Protein AF-A0A9C7RNV1-F1 (afdb_monomer)

Mean predicted aligned error: 3.2 Å

Nearest PDB structures (foldseek):
  7azd-assembly2_B  TM=8.923E-01  e=7.666E-02  Escherichia coli 2-427-07_S4_C3
  7azd-assembly1_D  TM=8.915E-01  e=9.854E-02  Escherichia coli 2-427-07_S4_C3
  6e8d-assembly1_A  TM=8.275E-01  e=8.162E-02  Bacillus subtilis
  6pth-assembly1_A-2  TM=8.934E-01  e=1.349E-01  Pseudomonas aeruginosa PAO1
  4ovf-assembly1_A  TM=7.253E-01  e=1.190E-01  Escherichia coli str. K-12 substr. MC4100

Foldseek 3Di:
DDFAADPVLVVVLCVVQCVAQQPDDPDVVLNDWDWWCPPNWTWIWHHPVVDIDIDTGDTPDDDDGD

Structure (mmCIF, N/CA/C/O backbone):
data_AF-A0A9C7RNV1-F1
#
_entry.id   AF-A0A9C7RNV1-F1
#
loop_
_atom_site.group_PDB
_atom_site.id
_atom_site.type_symbol
_atom_site.label_atom_id
_atom_site.label_alt_id
_atom_site.label_comp_id
_atom_site.label_asym_id
_atom_site.label_entity_id
_atom_site.label_seq_id
_atom_site.pdbx_PDB_ins_code
_atom_site.Cartn_x
_atom_site.Cartn_y
_atom_site.Cartn_z
_atom_site.occupancy
_atom_site.B_iso_or_equiv
_atom_site.auth_seq_id
_atom_site.auth_comp_id
_atom_site.auth_asym_id
_atom_site.auth_atom_id
_atom_site.pdbx_PDB_model_num
ATOM 1 N N . MET A 1 1 ? -14.426 -1.888 1.027 1.00 89.94 1 MET A N 1
ATOM 2 C CA . MET A 1 1 ? -13.294 -1.390 1.823 1.00 89.94 1 MET A CA 1
ATOM 3 C C . MET A 1 1 ? -13.462 0.105 2.034 1.00 89.94 1 MET A C 1
ATOM 5 O O . MET A 1 1 ? -13.686 0.821 1.060 1.00 89.94 1 MET A O 1
ATOM 9 N N . ARG A 1 2 ? -13.394 0.555 3.284 1.00 93.88 2 ARG A N 1
ATOM 10 C CA . ARG A 1 2 ? -13.346 1.966 3.676 1.00 93.88 2 ARG A CA 1
ATOM 11 C C . ARG A 1 2 ? -12.207 2.125 4.677 1.00 93.88 2 ARG A C 1
ATOM 13 O O . ARG A 1 2 ? -12.139 1.382 5.649 1.00 93.88 2 ARG A O 1
ATOM 20 N N . ILE A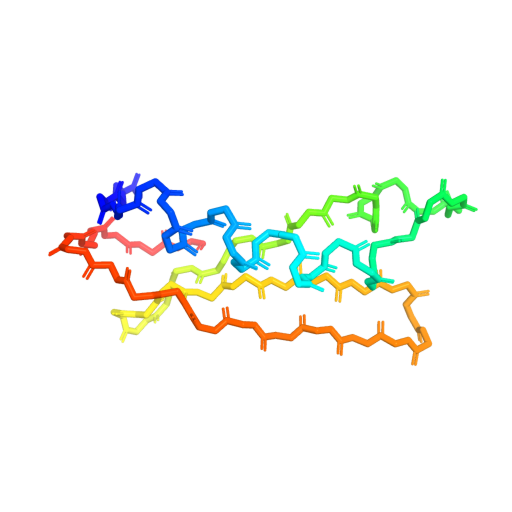 1 3 ? -11.317 3.074 4.412 1.00 95.25 3 ILE A N 1
ATOM 21 C CA . ILE A 1 3 ? -10.152 3.364 5.248 1.00 95.25 3 ILE A CA 1
ATOM 22 C C . ILE A 1 3 ? -10.190 4.855 5.572 1.00 95.25 3 ILE A C 1
ATOM 24 O O . ILE A 1 3 ? -10.329 5.674 4.662 1.00 95.25 3 ILE A O 1
ATOM 28 N N . VAL A 1 4 ? -10.063 5.204 6.849 1.00 96.25 4 VAL A N 1
ATOM 29 C CA . VAL A 1 4 ? -9.837 6.579 7.301 1.00 96.25 4 VAL A CA 1
ATOM 30 C C . VAL A 1 4 ? -8.480 6.617 7.985 1.00 96.25 4 VAL A C 1
ATOM 32 O O . VAL A 1 4 ? -8.226 5.882 8.937 1.00 96.25 4 VAL A O 1
ATOM 35 N N . VAL A 1 5 ? -7.594 7.465 7.479 1.00 96.44 5 VAL A N 1
ATOM 36 C CA . VAL A 1 5 ? -6.200 7.568 7.911 1.00 96.44 5 VAL A CA 1
ATOM 37 C C . VAL A 1 5 ? -5.776 9.031 7.922 1.00 96.44 5 VAL A C 1
ATOM 39 O O . VAL A 1 5 ? -6.315 9.837 7.161 1.00 96.44 5 VAL A O 1
ATOM 42 N N . ASP A 1 6 ? -4.826 9.367 8.790 1.00 97.44 6 ASP A N 1
ATOM 43 C CA . ASP A 1 6 ? -4.172 10.670 8.765 1.00 97.44 6 ASP A CA 1
ATOM 44 C C . ASP A 1 6 ? -3.384 10.858 7.457 1.00 97.44 6 ASP A C 1
ATOM 46 O O . ASP A 1 6 ? -2.700 9.948 6.981 1.00 97.44 6 ASP A O 1
ATOM 50 N N . SER A 1 7 ? -3.480 12.044 6.854 1.00 96.81 7 SER A N 1
ATOM 51 C CA . SER A 1 7 ? -2.814 12.313 5.578 1.00 96.81 7 SER A CA 1
ATOM 52 C C . SER A 1 7 ? -1.289 12.236 5.679 1.00 96.81 7 SER A C 1
ATOM 54 O O . SER A 1 7 ? -0.660 11.759 4.738 1.00 96.81 7 SER A O 1
ATOM 56 N N . GLY A 1 8 ? -0.709 12.668 6.804 1.00 97.62 8 GLY A N 1
ATOM 57 C CA . GLY A 1 8 ? 0.734 12.621 7.0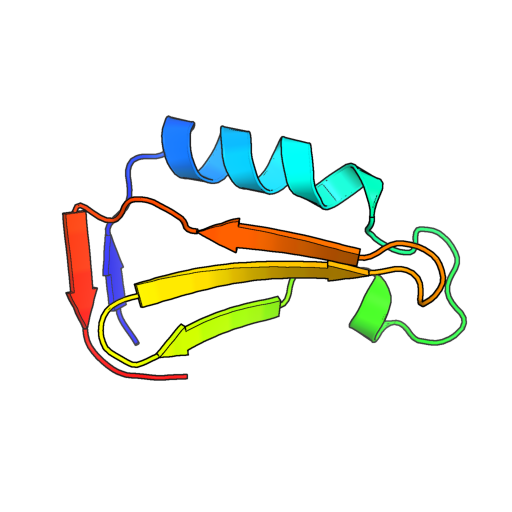39 1.00 97.62 8 GLY A CA 1
ATOM 58 C C . GLY A 1 8 ? 1.231 11.191 7.225 1.00 97.62 8 GLY A C 1
ATOM 59 O O . GLY A 1 8 ? 2.202 10.797 6.586 1.00 97.62 8 GLY A O 1
ATOM 60 N N . GLU A 1 9 ? 0.510 10.374 8.000 1.00 96.19 9 GLU A N 1
ATOM 61 C CA . GLU A 1 9 ? 0.833 8.946 8.144 1.00 96.19 9 GLU A CA 1
ATOM 62 C C . GLU A 1 9 ? 0.819 8.238 6.779 1.00 96.19 9 GLU A C 1
ATOM 64 O O . GLU A 1 9 ? 1.751 7.502 6.454 1.00 96.19 9 GLU A O 1
ATOM 69 N N . LEU A 1 10 ? -0.204 8.469 5.946 1.00 96.81 10 LEU A N 1
ATOM 70 C CA . LEU A 1 10 ? -0.270 7.844 4.623 1.00 96.81 10 LEU A CA 1
ATOM 71 C C . LEU A 1 10 ? 0.857 8.331 3.695 1.00 96.81 10 LEU A C 1
ATOM 73 O O . LEU A 1 10 ? 1.465 7.515 2.996 1.00 96.81 10 LEU A O 1
ATOM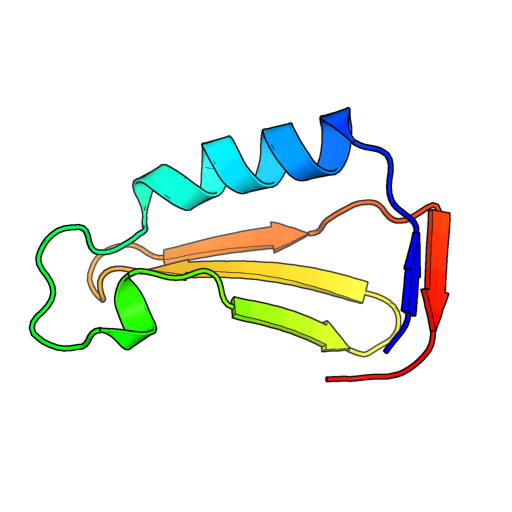 77 N N . GLU A 1 11 ? 1.149 9.634 3.693 1.00 97.69 11 GLU A N 1
ATOM 78 C CA . GLU A 1 11 ? 2.240 10.226 2.913 1.00 97.69 11 GLU A CA 1
ATOM 79 C C . GLU A 1 11 ? 3.595 9.622 3.300 1.00 97.69 11 GLU A C 1
ATOM 81 O O . GLU A 1 11 ? 4.330 9.150 2.427 1.00 97.69 11 GLU A O 1
ATOM 86 N N . ASP A 1 12 ? 3.891 9.538 4.597 1.00 96.81 12 ASP A N 1
ATOM 87 C CA . ASP A 1 12 ? 5.146 8.992 5.110 1.00 96.81 12 ASP A CA 1
ATOM 88 C C . ASP A 1 12 ? 5.367 7.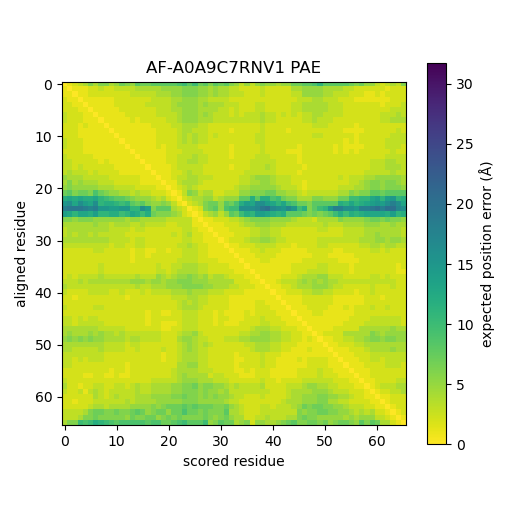544 4.648 1.00 96.81 12 ASP A C 1
ATOM 90 O O . ASP A 1 12 ? 6.460 7.180 4.184 1.00 96.81 12 ASP A O 1
ATOM 94 N N . LYS A 1 13 ? 4.323 6.701 4.711 1.00 96.88 13 LYS A N 1
ATOM 95 C CA . LYS A 1 13 ? 4.408 5.304 4.247 1.00 96.88 13 LYS A CA 1
ATOM 96 C C . LYS A 1 13 ? 4.558 5.209 2.730 1.00 96.88 13 LYS A C 1
ATOM 98 O O . LYS A 1 13 ? 5.353 4.391 2.258 1.00 96.88 13 LYS A O 1
ATOM 103 N N . LEU A 1 14 ? 3.854 6.046 1.963 1.00 96.44 14 LEU A N 1
ATOM 104 C CA . LEU A 1 14 ? 3.970 6.093 0.502 1.00 96.44 14 LEU A CA 1
ATOM 105 C C . LEU A 1 14 ? 5.375 6.518 0.062 1.00 96.44 14 LEU A C 1
ATOM 107 O O . LEU A 1 14 ? 5.985 5.854 -0.782 1.00 96.44 14 LEU A O 1
ATOM 111 N N . VAL A 1 15 ? 5.924 7.580 0.657 1.00 96.06 15 VAL A N 1
ATOM 112 C CA . VAL A 1 15 ? 7.279 8.068 0.363 1.00 96.06 15 VAL A CA 1
ATOM 113 C C . VAL A 1 15 ? 8.315 7.000 0.704 1.00 96.06 15 VAL A C 1
ATOM 115 O O . VAL A 1 15 ? 9.209 6.735 -0.107 1.00 96.06 15 VAL A O 1
ATOM 118 N N . MET A 1 16 ? 8.177 6.332 1.852 1.00 94.69 16 MET A N 1
ATOM 119 C CA . MET A 1 16 ? 9.055 5.226 2.239 1.00 94.69 16 MET A CA 1
ATOM 120 C C . MET A 1 16 ? 9.022 4.083 1.213 1.00 94.69 16 MET A C 1
ATOM 122 O O . MET A 1 16 ? 10.078 3.665 0.729 1.00 94.69 16 MET A O 1
ATOM 126 N N . ALA A 1 17 ? 7.833 3.595 0.857 1.00 95.31 17 ALA A N 1
ATOM 127 C CA . ALA A 1 17 ? 7.672 2.455 -0.041 1.00 95.31 17 ALA A CA 1
ATOM 128 C C . ALA A 1 17 ? 7.983 2.778 -1.511 1.00 95.31 17 ALA A C 1
ATOM 130 O O . ALA A 1 17 ? 8.383 1.886 -2.257 1.00 95.31 17 ALA A O 1
ATOM 131 N N . SER A 1 18 ? 7.878 4.046 -1.928 1.00 94.06 18 SER A N 1
ATOM 132 C CA . SER A 1 18 ? 8.153 4.488 -3.307 1.00 94.06 18 SER A CA 1
ATOM 133 C C . SER A 1 18 ? 9.553 4.111 -3.805 1.00 94.06 18 SER A C 1
ATOM 135 O O . SER A 1 18 ? 9.776 3.959 -5.007 1.00 94.06 18 SER A O 1
ATOM 137 N N . LYS A 1 19 ? 10.505 3.924 -2.882 1.00 92.06 19 LYS A N 1
ATOM 138 C CA . LYS A 1 19 ? 11.884 3.523 -3.185 1.00 92.06 19 LYS A CA 1
ATOM 139 C C . LYS A 1 19 ? 11.985 2.104 -3.744 1.00 92.06 19 LYS A C 1
ATOM 141 O O . LYS A 1 19 ? 12.932 1.836 -4.470 1.00 92.06 19 LYS A O 1
ATOM 146 N N . ALA A 1 20 ? 11.024 1.237 -3.423 1.00 93.62 20 ALA A N 1
ATOM 147 C CA . ALA A 1 20 ? 10.951 -0.137 -3.913 1.00 93.62 20 ALA A CA 1
ATOM 148 C C . ALA A 1 20 ? 9.996 -0.298 -5.108 1.00 93.62 20 ALA A C 1
ATOM 150 O O . ALA A 1 20 ? 9.772 -1.412 -5.563 1.00 93.62 20 ALA A O 1
ATOM 151 N N . VAL A 1 21 ? 9.409 0.791 -5.619 1.00 92.88 21 VAL A N 1
ATOM 152 C CA . VAL A 1 21 ? 8.545 0.750 -6.806 1.00 92.88 21 VAL A CA 1
ATOM 153 C C . VAL A 1 21 ? 9.396 0.644 -8.071 1.00 92.88 21 VAL A C 1
ATOM 155 O O . VAL A 1 21 ? 10.349 1.402 -8.282 1.00 92.88 21 VAL A O 1
ATOM 158 N N . ALA A 1 22 ? 9.009 -0.256 -8.970 1.00 90.44 22 ALA A N 1
ATOM 159 C CA . ALA A 1 22 ? 9.760 -0.549 -10.179 1.00 90.44 22 ALA A CA 1
ATOM 160 C C . ALA A 1 22 ? 9.530 0.513 -11.274 1.00 90.44 22 ALA A C 1
ATOM 162 O O . ALA A 1 22 ? 8.624 0.406 -12.101 1.00 90.44 22 ALA A O 1
ATOM 163 N N . LYS A 1 23 ? 10.387 1.542 -11.324 1.00 79.38 23 LYS A N 1
ATOM 164 C CA . LYS A 1 23 ? 10.233 2.711 -12.224 1.00 79.38 23 LYS A CA 1
ATOM 165 C C . LYS A 1 23 ? 10.280 2.398 -13.728 1.00 79.38 23 LYS A C 1
ATOM 167 O O . LYS A 1 23 ? 9.790 3.191 -14.527 1.00 79.38 23 LYS A O 1
ATOM 172 N N . LYS A 1 24 ? 10.912 1.291 -14.134 1.00 77.62 24 LYS A N 1
ATOM 173 C CA . LYS A 1 24 ? 11.076 0.873 -15.543 1.00 77.62 24 LYS A CA 1
ATOM 174 C C . LYS A 1 24 ? 10.808 -0.624 -15.726 1.00 77.62 24 LYS A C 1
ATOM 176 O O . LYS A 1 24 ? 11.577 -1.324 -16.379 1.00 77.62 24 LYS A O 1
ATOM 181 N N . SER A 1 25 ? 9.749 -1.132 -15.100 1.00 76.12 25 SER A N 1
ATOM 182 C CA . SER A 1 25 ? 9.417 -2.555 -15.180 1.00 76.12 25 SER A CA 1
ATOM 183 C C . SER A 1 25 ? 8.683 -2.920 -16.468 1.00 76.12 25 SER A C 1
ATOM 185 O O . SER A 1 25 ? 7.762 -2.227 -16.890 1.00 76.12 25 SER A O 1
ATOM 187 N N . VAL A 1 26 ? 9.017 -4.086 -17.029 1.00 80.56 26 VAL A N 1
ATOM 188 C CA . VAL A 1 26 ? 8.193 -4.779 -18.039 1.00 80.56 26 VAL A CA 1
ATOM 189 C C . VAL A 1 26 ? 6.846 -5.254 -17.478 1.00 80.56 26 VAL A C 1
ATOM 191 O O . VAL A 1 26 ? 5.965 -5.633 -18.244 1.00 80.56 26 VAL A O 1
ATOM 194 N N . LYS A 1 27 ? 6.671 -5.242 -16.149 1.00 89.12 27 LYS A N 1
ATOM 195 C CA . LYS A 1 27 ? 5.419 -5.558 -15.456 1.00 89.12 27 LYS A CA 1
ATOM 196 C C . LYS A 1 27 ? 4.824 -4.265 -14.875 1.00 89.12 27 LYS A C 1
ATOM 198 O O . LYS A 1 27 ? 5.216 -3.884 -13.773 1.00 89.12 27 LYS A O 1
ATOM 203 N N . PRO A 1 28 ? 3.857 -3.611 -15.552 1.00 89.50 28 PRO A N 1
ATOM 204 C CA . PRO A 1 28 ? 3.267 -2.350 -15.088 1.00 89.50 28 PRO A CA 1
ATOM 205 C C . PRO A 1 28 ? 2.66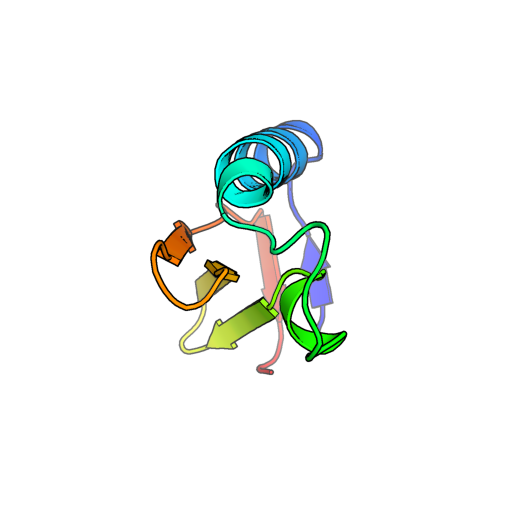5 -2.410 -13.680 1.00 89.50 28 PRO A C 1
ATOM 207 O O . PRO A 1 28 ? 2.668 -1.411 -12.974 1.00 89.50 28 PRO A O 1
ATOM 210 N N . VAL A 1 29 ? 2.214 -3.590 -13.235 1.00 93.44 29 VAL A N 1
ATOM 211 C CA . VAL A 1 29 ? 1.702 -3.803 -11.869 1.00 93.44 29 VAL A CA 1
ATOM 212 C C . VAL A 1 29 ? 2.734 -3.474 -10.779 1.00 93.44 29 VAL A C 1
ATOM 214 O O . VAL A 1 29 ? 2.358 -3.074 -9.685 1.00 93.44 29 VAL A O 1
ATOM 217 N N . LEU A 1 30 ? 4.034 -3.573 -11.081 1.00 93.69 30 LEU A N 1
ATOM 218 C CA . LEU A 1 30 ? 5.119 -3.252 -10.144 1.00 93.69 30 LEU A CA 1
ATOM 219 C C . LEU A 1 30 ? 5.439 -1.749 -10.072 1.00 93.69 30 LEU A C 1
ATOM 221 O O . LEU A 1 30 ? 6.266 -1.336 -9.263 1.00 93.69 30 LEU A O 1
ATOM 225 N N . ALA A 1 31 ? 4.803 -0.928 -10.914 1.00 92.25 31 ALA A N 1
ATOM 226 C CA . ALA A 1 31 ? 4.913 0.529 -10.866 1.00 92.25 31 ALA A CA 1
ATOM 227 C C . ALA A 1 31 ? 3.915 1.171 -9.879 1.00 92.25 31 ALA A C 1
ATOM 229 O O . ALA A 1 31 ? 3.880 2.394 -9.754 1.00 92.25 31 ALA A O 1
ATOM 230 N N . GLY A 1 32 ? 3.095 0.360 -9.205 1.00 93.69 32 GLY A N 1
ATOM 231 C CA . GLY A 1 32 ? 2.127 0.802 -8.209 1.00 93.69 32 GLY A CA 1
ATOM 232 C C . GLY A 1 32 ? 2.454 0.322 -6.798 1.00 93.69 32 GLY A C 1
ATOM 233 O O . GLY A 1 32 ? 3.476 -0.316 -6.544 1.00 93.69 32 GLY A O 1
ATOM 234 N N . PHE A 1 33 ? 1.530 0.621 -5.893 1.00 96.25 33 PHE A N 1
ATOM 235 C CA . PHE A 1 33 ? 1.496 0.079 -4.542 1.00 96.25 33 PHE A CA 1
ATOM 236 C C . PHE A 1 33 ? 0.391 -0.968 -4.458 1.00 96.25 33 PHE A C 1
ATOM 238 O O . PHE A 1 33 ? -0.680 -0.786 -5.039 1.00 96.25 33 PHE A O 1
ATOM 245 N N . LEU A 1 34 ? 0.634 -2.038 -3.711 1.00 96.31 34 LEU A N 1
ATOM 246 C CA . LEU A 1 34 ? -0.423 -2.947 -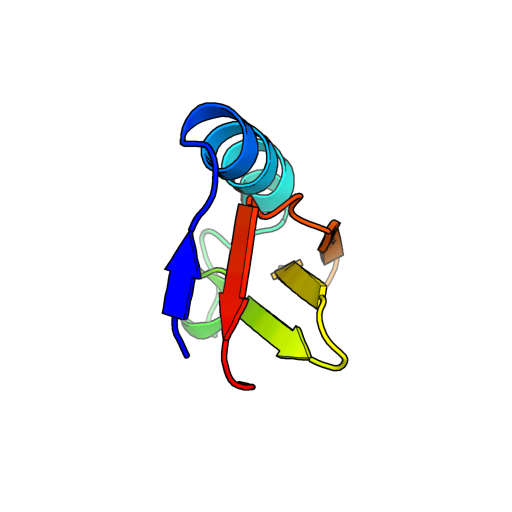3.291 1.00 96.31 34 LEU A CA 1
ATOM 247 C C . LEU A 1 34 ? -0.928 -2.490 -1.926 1.00 96.31 34 LEU A C 1
ATOM 249 O O . LEU A 1 34 ? -0.154 -2.400 -0.973 1.00 96.31 34 LEU A O 1
ATOM 253 N N . PHE A 1 35 ? -2.217 -2.186 -1.864 1.00 96.19 35 PHE A N 1
ATOM 254 C CA . PHE A 1 35 ? -2.941 -1.943 -0.624 1.00 96.19 35 PHE A CA 1
ATOM 255 C C . PHE A 1 35 ? -3.605 -3.258 -0.235 1.00 96.19 35 PHE A C 1
ATOM 257 O O . PHE A 1 35 ? -4.304 -3.834 -1.060 1.00 96.19 35 PHE A O 1
ATOM 264 N N . ASP A 1 36 ? -3.323 -3.728 0.974 1.00 96.31 36 ASP A N 1
ATOM 265 C CA . ASP A 1 36 ? -3.820 -4.992 1.516 1.00 96.31 36 ASP A CA 1
ATOM 266 C C . ASP A 1 36 ? -4.455 -4.715 2.877 1.00 96.31 36 ASP A C 1
ATOM 268 O O . ASP A 1 36 ? -3.775 -4.335 3.836 1.00 96.31 36 ASP A O 1
ATOM 272 N N . VAL A 1 37 ? -5.773 -4.846 2.939 1.00 96.19 37 VAL A N 1
ATOM 273 C CA . VAL A 1 37 ? -6.573 -4.743 4.149 1.00 96.19 37 VAL A CA 1
ATOM 274 C C . VAL A 1 37 ? -7.029 -6.134 4.540 1.00 96.19 37 VAL A C 1
ATOM 276 O O . VAL A 1 37 ? -7.932 -6.714 3.932 1.00 96.19 37 VAL A O 1
ATOM 279 N N . LYS A 1 38 ? -6.422 -6.655 5.601 1.00 94.50 38 LYS A N 1
ATOM 280 C CA . LYS A 1 38 ? -6.691 -8.005 6.075 1.00 94.50 38 LYS A CA 1
ATOM 281 C C . LYS A 1 38 ? -6.527 -8.097 7.582 1.00 94.50 38 LYS A C 1
ATOM 283 O O . LYS A 1 38 ? -5.648 -7.457 8.149 1.00 94.50 38 LYS A O 1
ATOM 288 N N . ASP A 1 39 ? -7.384 -8.890 8.223 1.00 92.12 39 ASP A N 1
ATOM 289 C CA . ASP A 1 39 ? -7.336 -9.154 9.666 1.00 92.12 39 ASP A CA 1
ATOM 290 C C . ASP A 1 39 ? -7.363 -7.863 10.517 1.00 92.12 39 ASP A C 1
ATOM 292 O O . ASP A 1 39 ? -6.759 -7.781 11.585 1.00 92.12 39 ASP A O 1
ATOM 296 N N . GLY A 1 40 ? -8.062 -6.828 10.031 1.00 91.81 40 GLY A N 1
ATOM 297 C CA . GLY A 1 40 ? -8.131 -5.522 10.694 1.00 91.81 40 GLY A CA 1
ATOM 298 C C . GLY A 1 40 ? -6.854 -4.680 10.575 1.00 91.81 40 GLY A C 1
ATOM 299 O O . GLY A 1 40 ? -6.687 -3.717 11.323 1.00 91.81 40 GLY A O 1
ATOM 300 N N . GLU A 1 41 ? -5.958 -5.009 9.645 1.00 94.94 41 GLU A N 1
ATOM 301 C CA . GLU A 1 41 ? -4.739 -4.252 9.375 1.00 94.94 41 GLU A CA 1
ATOM 302 C C . GLU A 1 41 ? -4.715 -3.722 7.947 1.00 94.94 41 GLU A C 1
ATOM 304 O O . GLU A 1 41 ? -5.020 -4.451 7.009 1.00 94.94 41 GLU A O 1
ATOM 309 N N . PHE A 1 42 ? -4.264 -2.478 7.776 1.00 96.69 42 PHE A N 1
ATOM 310 C CA . PHE A 1 42 ? -3.928 -1.930 6.468 1.00 96.69 42 PHE A CA 1
ATOM 311 C C . PHE A 1 42 ? -2.411 -1.980 6.246 1.00 96.69 42 PHE A C 1
ATOM 313 O O . PHE A 1 42 ? -1.626 -1.360 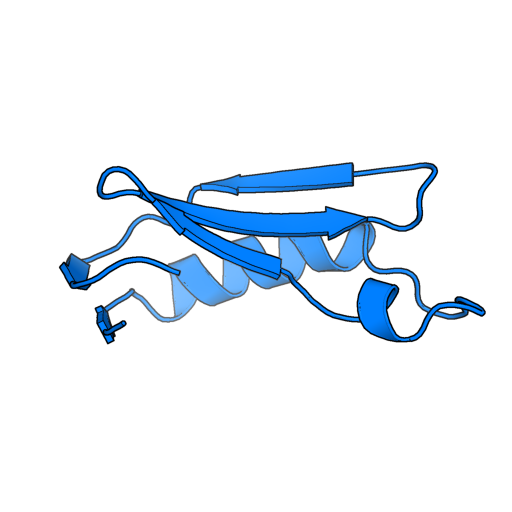6.972 1.00 96.69 42 PHE A O 1
ATOM 320 N N . ASN A 1 43 ? -1.999 -2.728 5.229 1.00 96.50 43 ASN A N 1
ATOM 321 C CA . ASN A 1 43 ? -0.626 -2.872 4.786 1.00 96.50 43 ASN A CA 1
ATOM 322 C C . ASN A 1 43 ? -0.441 -2.284 3.385 1.00 96.50 43 ASN A C 1
ATOM 324 O O . ASN A 1 43 ? -1.277 -2.427 2.495 1.00 96.50 43 ASN A O 1
ATOM 328 N N . LEU A 1 44 ? 0.708 -1.652 3.186 1.00 96.38 44 LEU A N 1
ATOM 329 C CA . LEU A 1 44 ? 1.147 -1.099 1.919 1.00 96.38 44 LEU A CA 1
ATOM 330 C C . LEU A 1 44 ? 2.410 -1.826 1.467 1.00 96.38 44 LEU A C 1
ATOM 332 O O . LEU A 1 44 ? 3.376 -1.945 2.225 1.00 96.38 44 LEU A O 1
ATOM 336 N N . HIS A 1 45 ? 2.408 -2.300 0.226 1.00 96.62 45 HIS A N 1
ATOM 337 C CA . HIS A 1 45 ? 3.518 -3.045 -0.349 1.00 96.62 45 HIS A CA 1
ATOM 338 C C . HIS A 1 45 ? 4.011 -2.408 -1.649 1.00 96.62 45 HIS A C 1
ATOM 340 O O . HIS A 1 45 ? 3.223 -1.910 -2.454 1.00 96.62 45 HIS A O 1
ATOM 346 N N . ALA A 1 46 ? 5.320 -2.472 -1.875 1.00 96.62 46 ALA A N 1
ATOM 347 C CA . ALA A 1 46 ? 5.970 -2.100 -3.129 1.00 96.62 46 ALA A CA 1
ATOM 348 C C . ALA A 1 46 ? 7.165 -3.022 -3.383 1.00 96.62 46 ALA A C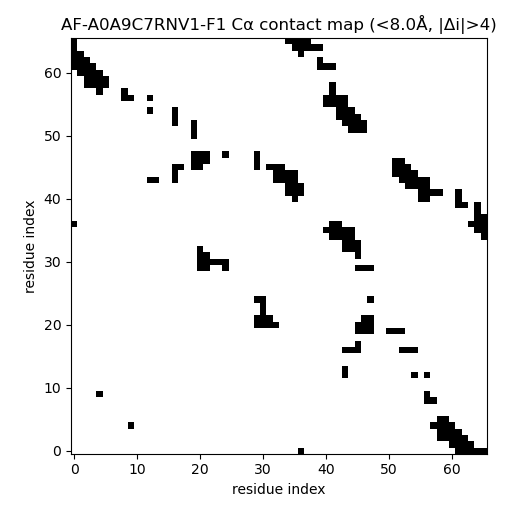 1
ATOM 350 O O . ALA A 1 46 ? 7.858 -3.406 -2.438 1.00 96.62 46 ALA A O 1
ATOM 351 N N . THR A 1 47 ? 7.406 -3.390 -4.642 1.00 95.31 47 THR A N 1
ATOM 352 C CA . THR A 1 47 ? 8.562 -4.216 -5.004 1.00 95.31 47 THR A CA 1
ATOM 353 C C . THR A 1 47 ? 8.958 -4.076 -6.470 1.00 95.31 47 THR A C 1
ATOM 355 O O . THR A 1 47 ? 8.109 -3.890 -7.344 1.00 95.31 47 THR A O 1
ATOM 358 N N . ASP A 1 48 ? 10.250 -4.246 -6.736 1.00 93.62 48 ASP A N 1
ATOM 359 C CA . ASP A 1 48 ? 10.838 -4.377 -8.068 1.00 93.62 48 ASP A CA 1
ATOM 360 C C . ASP A 1 48 ? 11.332 -5.799 -8.384 1.00 93.62 48 ASP A C 1
ATOM 362 O O . ASP A 1 48 ? 11.983 -5.999 -9.406 1.00 93.62 48 ASP A O 1
ATOM 366 N N . MET A 1 49 ? 10.939 -6.789 -7.570 1.00 92.69 49 MET A N 1
ATOM 367 C CA . MET A 1 49 ? 11.391 -8.194 -7.572 1.00 92.69 49 MET A CA 1
ATOM 368 C C . MET A 1 49 ? 12.805 -8.438 -7.028 1.00 92.69 49 MET A C 1
ATOM 370 O O . MET A 1 49 ? 13.147 -9.594 -6.788 1.00 92.69 49 MET A O 1
ATOM 374 N N . GLU A 1 50 ? 13.596 -7.399 -6.768 1.00 92.69 50 GLU A N 1
ATOM 375 C CA . GLU A 1 50 ? 14.889 -7.514 -6.079 1.00 92.69 50 GLU A CA 1
ATOM 376 C C . GLU A 1 50 ? 14.788 -6.994 -4.640 1.00 92.69 50 GLU A C 1
ATOM 378 O O . GLU A 1 50 ? 15.298 -7.608 -3.703 1.00 92.69 50 GLU A O 1
ATOM 383 N N . THR A 1 51 ? 14.065 -5.891 -4.453 1.00 91.88 51 THR A N 1
ATOM 384 C CA . THR A 1 51 ? 13.782 -5.249 -3.172 1.00 91.88 51 THR A CA 1
ATOM 385 C C . THR A 1 51 ? 12.274 -5.172 -2.949 1.00 91.88 51 THR A C 1
ATOM 387 O O . THR A 1 51 ? 11.498 -4.852 -3.852 1.00 91.88 51 THR A O 1
ATOM 390 N N . GLY A 1 52 ? 11.838 -5.466 -1.725 1.00 95.06 52 GLY A N 1
ATOM 391 C CA . GLY A 1 52 ? 10.442 -5.369 -1.309 1.00 95.06 52 GLY A CA 1
ATOM 392 C C . GLY A 1 52 ? 10.298 -4.555 -0.030 1.00 95.06 52 GLY A C 1
ATOM 393 O O . GLY A 1 52 ? 11.074 -4.719 0.909 1.00 95.06 52 GLY A O 1
ATOM 394 N N . VAL A 1 53 ? 9.285 -3.695 0.012 1.00 96.38 53 VAL A N 1
ATOM 395 C CA . VAL A 1 53 ? 8.870 -2.962 1.211 1.00 96.38 53 VAL A CA 1
ATOM 396 C C . VAL A 1 53 ? 7.461 -3.402 1.580 1.00 96.38 53 VAL A C 1
ATOM 398 O O . VAL A 1 53 ? 6.580 -3.439 0.724 1.00 96.38 53 VAL A O 1
ATOM 401 N N . ARG A 1 54 ? 7.260 -3.711 2.864 1.00 96.38 54 ARG A N 1
ATOM 402 C CA . ARG A 1 54 ? 5.950 -3.878 3.497 1.00 96.38 54 ARG A CA 1
ATOM 403 C C . ARG A 1 54 ? 5.861 -2.899 4.658 1.00 96.38 54 ARG A C 1
ATOM 405 O O . ARG A 1 54 ? 6.704 -2.935 5.553 1.00 96.38 54 ARG A O 1
ATOM 412 N N . ALA A 1 55 ? 4.849 -2.048 4.642 1.00 95.88 55 ALA A N 1
ATOM 413 C CA . ALA A 1 55 ? 4.636 -1.027 5.648 1.00 95.88 55 ALA A CA 1
ATOM 414 C C . ALA A 1 55 ? 3.217 -1.132 6.203 1.00 95.88 55 ALA A C 1
ATOM 416 O O . ALA A 1 55 ? 2.247 -1.031 5.457 1.00 95.88 55 ALA A O 1
ATOM 417 N N . LYS A 1 56 ? 3.098 -1.312 7.519 1.00 96.50 56 LYS A N 1
ATOM 418 C CA . LYS A 1 56 ? 1.815 -1.184 8.207 1.00 96.50 56 LYS A CA 1
ATOM 419 C C . LYS A 1 56 ? 1.467 0.298 8.334 1.00 96.50 56 LYS A C 1
ATOM 421 O O . LYS A 1 56 ? 2.322 1.097 8.733 1.00 96.50 56 LYS A O 1
ATOM 426 N N . VAL A 1 57 ? 0.235 0.640 7.981 1.00 97.00 57 VAL A N 1
ATOM 427 C CA . VAL A 1 57 ? -0.308 1.996 8.055 1.00 97.00 57 VAL A CA 1
ATOM 428 C C . VAL A 1 57 ? -1.185 2.087 9.299 1.00 97.00 57 VAL A C 1
ATOM 430 O O . VAL A 1 57 ? -2.067 1.250 9.498 1.00 97.00 57 VAL A O 1
ATOM 433 N N . ASN A 1 58 ? -0.946 3.083 10.151 1.00 95.31 58 ASN A N 1
ATOM 434 C CA . ASN A 1 58 ? -1.810 3.319 11.304 1.00 95.31 58 ASN A CA 1
ATOM 435 C C . ASN A 1 58 ? -3.101 4.007 10.847 1.00 95.31 58 ASN A C 1
ATOM 437 O O . ASN A 1 58 ? -3.059 5.113 10.321 1.00 95.31 58 ASN A O 1
ATOM 441 N N . THR A 1 59 ? -4.247 3.358 11.033 1.00 95.00 59 THR A N 1
ATOM 442 C CA . THR A 1 59 ? -5.552 3.852 10.564 1.00 95.00 59 THR A CA 1
ATOM 443 C C . THR A 1 59 ? -6.452 4.253 11.726 1.00 95.00 59 THR A C 1
ATOM 445 O O . THR A 1 59 ? -6.440 3.598 12.767 1.00 95.00 59 THR A O 1
ATOM 448 N N . ASN A 1 60 ? -7.286 5.273 11.522 1.00 94.25 60 ASN A N 1
ATOM 449 C CA . ASN A 1 60 ? -8.287 5.715 12.496 1.00 94.25 60 ASN A CA 1
ATOM 450 C C . ASN A 1 60 ? -9.558 4.859 12.409 1.00 94.25 60 ASN A C 1
ATOM 452 O O . ASN A 1 60 ? -10.116 4.473 13.431 1.00 94.25 60 ASN A O 1
ATOM 456 N N . GLU A 1 61 ? -9.994 4.548 11.186 1.00 95.00 61 GLU A N 1
ATOM 457 C CA . GLU A 1 61 ? -11.120 3.650 10.915 1.00 95.00 61 GLU A CA 1
ATOM 458 C C . GLU A 1 61 ? -10.742 2.701 9.776 1.00 95.00 61 GLU A C 1
ATOM 460 O O . GLU A 1 61 ? -10.103 3.108 8.799 1.00 95.00 61 GLU A O 1
ATOM 465 N N . LEU A 1 62 ? -11.157 1.442 9.889 1.00 95.00 62 LEU A N 1
ATOM 466 C CA . LEU A 1 62 ? -10.892 0.409 8.896 1.00 95.00 62 LEU A CA 1
ATOM 467 C C . LEU A 1 62 ? -12.087 -0.542 8.812 1.00 95.00 62 LEU A C 1
ATOM 469 O O . LEU A 1 62 ? -12.416 -1.215 9.787 1.00 95.00 62 LEU A O 1
ATOM 473 N N . GLU A 1 63 ? -12.728 -0.599 7.646 1.00 95.06 63 GLU A N 1
ATOM 474 C CA . GLU A 1 63 ? -13.892 -1.451 7.400 1.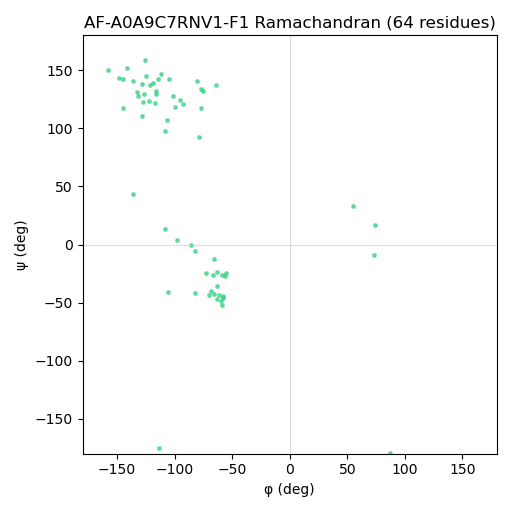00 95.06 63 GLU A CA 1
ATOM 475 C C . GLU A 1 63 ? -13.771 -2.238 6.087 1.00 95.06 63 GLU A C 1
ATOM 477 O O . GLU A 1 63 ? -13.547 -1.687 4.999 1.00 95.06 63 GLU A O 1
ATOM 482 N N . GLY A 1 64 ? -14.029 -3.541 6.183 1.00 92.56 64 GLY A N 1
ATOM 483 C CA . GLY A 1 64 ? -13.961 -4.490 5.074 1.00 92.56 64 GLY A CA 1
ATOM 484 C C . GLY A 1 64 ? -12.565 -5.069 4.855 1.00 92.56 64 GLY A C 1
ATOM 485 O O . GLY A 1 64 ? -11.627 -4.747 5.572 1.00 92.56 64 GLY A O 1
ATOM 486 N N . GLU A 1 65 ? -12.455 -5.927 3.845 1.00 92.25 65 GLU A N 1
ATOM 487 C CA . GLU A 1 65 ? -11.221 -6.614 3.446 1.00 92.25 65 GLU A CA 1
ATOM 488 C C . GLU A 1 65 ? -10.937 -6.364 1.959 1.00 92.25 65 GLU A C 1
ATOM 490 O O . GLU A 1 65 ? -11.867 -6.038 1.201 1.00 92.25 65 GLU A O 1
ATOM 495 N N . GLY A 1 66 ? -9.677 -6.526 1.544 1.00 86.50 66 GLY A N 1
ATOM 496 C CA . GLY A 1 66 ? -9.273 -6.561 0.134 1.00 86.50 66 GLY A CA 1
ATOM 497 C C . GLY A 1 66 ? -7.876 -6.048 -0.159 1.00 86.50 66 GLY A C 1
ATOM 498 O O . GLY A 1 66 ? -7.258 -5.463 0.750 1.00 86.50 66 GLY A O 1
#

Solvent-accessible surface area (backbone atoms only — not comparable to full-atom values): 3837 Å² total; per-residue (Å²): 107,50,77,41,59,55,68,64,61,54,47,55,51,49,62,62,30,54,76,24,32,22,89,84,49,97,51,68,78,30,57,43,72,49,71,40,29,53,98,92,39,45,34,40,32,15,30,57,89,84,47,74,36,78,43,81,54,81,61,81,43,80,43,74,63,82

pLDDT: mean 93.65, std 4.49, range [76.12, 97.69]

Radius of gyration: 12.26 Å; Cα contacts (8 Å, |Δi|>4): 122; chains: 1; bounding box: 29×22×30 Å

Sequence (66 aa):
MRIVVDSGELEDKLVMASKAVAKKSVKPVLAGFLFDVKDGEFNLHATDMETGVRAKVNTNELEGEG

Secondary structure (DSSP, 8-state):
-EEE--HHHHHHHHHHHGGGS-TT-SSGGGGS-EEEEETTEEEEEEE-SS-EEEEEEP-SEEES--